Protein AF-A6MN96-F1 (afdb_monomer)

Radius of gyration: 24.05 Å; Cα contacts (8 Å, |Δi|>4): 56; chains: 1; bounding box: 51×21×74 Å

Mean predicted aligned error: 4.53 Å

Sequence (110 aa):
MDEVLEALRDRARALIAAIAAHAEARLALEAAQDDLEDARARIIREGLEGRNEAQRQAELLEKTREQEEAYRSARSLYRMAEAGLEMARVAWALEKEALRALAALLSREA

Solvent-accessible surface area (backbone atoms only — not comparable to full-atom values): 5709 Å² total; per-residue (Å²): 111,68,69,59,55,49,53,50,50,52,51,52,49,49,35,52,50,26,51,50,47,30,54,52,26,46,54,49,27,53,50,28,45,52,54,33,52,50,48,49,52,49,48,60,72,74,52,70,85,41,93,46,71,71,46,32,52,50,50,50,51,62,78,36,41,67,38,53,50,48,28,53,49,27,48,51,50,26,53,52,23,49,54,48,29,51,53,36,50,52,54,50,52,53,50,55,50,52,51,51,52,51,52,55,51,57,66,71,78,108

Organism: NCBI:txid446041

Foldseek 3Di:
DVVVVVVVVVLVVQLVVLVVQLVVLVVQLVVLVVVLVVQLVVDVVVPAPDPDDVNSVVRSCVSSVVSVVSNVVSVVSNVVSVVSNVVSVVVNVVVVVVVVVVVVVVVVVD

Secondary structure (DSSP, 8-state):
-HHHHHHHHHHHHHHHHHHHHHHHHHHHHHHHHHHHHHHHHHHHHH----SSHHHHHHHHHHHTHHHHHHHHHHHHHHHHHHHHHHHHHHHHHHHHHHHHHHHHHHHHH-

Nearest PDB structures (foldseek):
  7n6g-assembly1_3I  TM=7.013E-01  e=1.511E+00  Chlamydomonas reinhardtii
  3lll-assembly1_B  TM=5.757E-01  e=2.614E+00  Mus musculus
  4bne-assembly1_B  TM=3.436E-01  e=1.259E+00  Gallus gallus
  3zx6-assembly1_A  TM=4.296E-01  e=4.255E+00  Archaeoglobus fulgidus DSM 4304

pLDDT: mean 94.26, std 6.64, range [54.22, 98.75]

Structure (mmCIF, N/CA/C/O backbone):
data_AF-A6MN96-F1
#
_entry.id   AF-A6MN96-F1
#
loop_
_atom_site.group_PDB
_atom_site.id
_atom_site.type_symbol
_atom_site.label_atom_id
_atom_site.label_alt_id
_atom_site.label_comp_id
_atom_site.label_asym_id
_atom_site.label_entity_id
_atom_site.label_seq_id
_atom_site.pdbx_PDB_ins_code
_atom_site.Cartn_x
_atom_site.Cartn_y
_atom_site.Cartn_z
_atom_site.occupancy
_atom_site.B_iso_or_equiv
_atom_site.auth_seq_id
_atom_site.auth_comp_id
_atom_site.auth_asym_id
_atom_site.auth_atom_id
_atom_site.pdbx_PDB_model_num
ATOM 1 N N . MET A 1 1 ? 22.760 -6.365 -30.349 1.00 75.75 1 MET A N 1
ATOM 2 C CA . MET A 1 1 ? 21.583 -5.485 -30.536 1.00 75.75 1 MET A CA 1
ATOM 3 C C . MET A 1 1 ? 20.377 -6.067 -29.809 1.00 75.75 1 MET A C 1
ATOM 5 O O . MET A 1 1 ? 19.820 -5.380 -28.966 1.00 75.75 1 MET A O 1
ATOM 9 N N . ASP A 1 2 ? 20.036 -7.335 -30.053 1.00 86.56 2 ASP A N 1
ATOM 10 C CA . ASP A 1 2 ? 18.873 -7.991 -29.430 1.00 86.56 2 ASP A CA 1
ATOM 11 C C . ASP A 1 2 ? 18.939 -8.063 -27.898 1.00 86.56 2 ASP A C 1
ATOM 13 O O . ASP A 1 2 ? 17.953 -7.756 -27.239 1.00 86.56 2 ASP A O 1
ATOM 17 N N . GLU A 1 3 ? 20.108 -8.351 -27.318 1.00 86.12 3 GLU A N 1
ATOM 18 C CA . GLU A 1 3 ? 20.303 -8.352 -25.856 1.00 86.12 3 GLU A CA 1
ATOM 19 C C . GLU A 1 3 ? 20.022 -6.983 -25.214 1.00 86.12 3 GLU A C 1
ATOM 21 O O . GLU A 1 3 ? 19.432 -6.898 -24.140 1.00 86.12 3 GLU A O 1
ATOM 26 N N . VAL A 1 4 ? 20.397 -5.894 -25.894 1.00 84.25 4 VAL A N 1
ATOM 27 C CA . VAL A 1 4 ? 20.160 -4.520 -25.422 1.00 84.25 4 VAL A CA 1
ATOM 28 C C . VAL A 1 4 ? 18.674 -4.173 -25.513 1.00 84.25 4 VAL A C 1
ATOM 30 O O . VAL A 1 4 ? 18.121 -3.565 -24.600 1.00 84.25 4 VAL A O 1
ATOM 33 N N . LEU A 1 5 ? 18.009 -4.579 -26.598 1.00 85.75 5 LEU A N 1
ATOM 34 C CA . LEU A 1 5 ? 16.568 -4.391 -26.757 1.00 85.75 5 LEU A CA 1
ATOM 35 C C . LEU A 1 5 ? 15.770 -5.190 -25.722 1.00 85.75 5 LEU A C 1
ATOM 37 O O . LEU A 1 5 ? 14.764 -4.687 -25.223 1.00 85.75 5 LEU A O 1
ATOM 41 N N . GLU A 1 6 ? 16.210 -6.400 -25.376 1.00 91.31 6 GLU A N 1
ATOM 42 C CA . GLU A 1 6 ? 15.550 -7.197 -24.342 1.00 91.31 6 GLU A CA 1
ATOM 43 C C . GLU A 1 6 ? 15.759 -6.594 -22.949 1.00 91.31 6 GLU A C 1
ATOM 45 O O . GLU A 1 6 ? 14.786 -6.417 -22.219 1.00 91.31 6 GLU A O 1
ATOM 50 N N . ALA A 1 7 ? 16.972 -6.133 -22.624 1.00 88.12 7 ALA A N 1
ATOM 51 C CA . ALA A 1 7 ? 17.230 -5.418 -21.373 1.00 88.12 7 ALA A CA 1
ATOM 52 C C . ALA A 1 7 ? 16.342 -4.164 -21.217 1.00 88.12 7 ALA A C 1
ATOM 54 O O . ALA A 1 7 ? 15.796 -3.916 -20.139 1.00 88.12 7 ALA A O 1
ATOM 55 N N . LEU A 1 8 ? 16.131 -3.410 -22.304 1.00 87.19 8 LEU A N 1
ATOM 56 C CA . LEU A 1 8 ? 15.229 -2.252 -22.321 1.00 87.19 8 LEU A CA 1
ATOM 57 C C . LEU A 1 8 ? 13.767 -2.642 -22.087 1.00 87.19 8 LEU A C 1
ATOM 59 O O . LEU A 1 8 ? 13.042 -1.947 -21.370 1.00 87.19 8 LEU A O 1
ATOM 63 N N . ARG A 1 9 ? 13.315 -3.754 -22.678 1.00 91.44 9 ARG A N 1
ATOM 64 C CA . ARG A 1 9 ? 11.961 -4.277 -22.444 1.00 91.44 9 ARG A CA 1
ATOM 65 C C . ARG A 1 9 ? 11.781 -4.708 -21.000 1.00 91.44 9 ARG A C 1
ATOM 67 O O . ARG A 1 9 ? 10.762 -4.369 -20.403 1.00 91.44 9 ARG A O 1
ATOM 74 N N . AS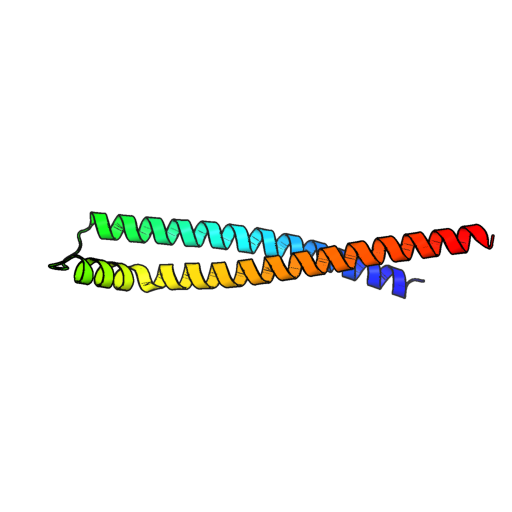P A 1 10 ? 12.754 -5.404 -20.430 1.00 92.31 10 ASP A N 1
ATOM 75 C CA . ASP A 1 10 ? 12.701 -5.846 -19.038 1.00 92.31 10 ASP A CA 1
ATOM 76 C C . ASP A 1 10 ? 12.689 -4.667 -18.071 1.00 92.31 10 ASP A C 1
ATOM 78 O O . ASP A 1 10 ? 11.919 -4.657 -17.109 1.00 92.31 10 ASP A O 1
ATOM 82 N N . ARG A 1 11 ? 13.451 -3.612 -18.363 1.00 89.81 11 ARG A N 1
ATOM 83 C CA . ARG A 1 11 ? 13.435 -2.391 -17.556 1.00 89.81 11 ARG A CA 1
ATOM 84 C C . ARG A 1 11 ? 12.122 -1.616 -17.688 1.00 89.81 11 ARG A C 1
ATOM 86 O O . ARG A 1 11 ? 11.598 -1.143 -16.680 1.00 89.81 11 ARG A O 1
ATOM 93 N N . ALA A 1 12 ? 11.527 -1.562 -18.881 1.00 91.94 12 ALA A N 1
ATOM 94 C CA . ALA A 1 12 ? 10.186 -1.008 -19.070 1.00 91.94 12 ALA A CA 1
ATOM 95 C C . ALA A 1 12 ? 9.117 -1.815 -18.308 1.00 91.94 12 ALA A C 1
ATOM 97 O O . ALA A 1 12 ? 8.267 -1.232 -17.633 1.00 91.94 12 ALA A O 1
ATOM 98 N N . ARG A 1 13 ? 9.187 -3.154 -18.349 1.00 95.06 13 ARG A N 1
ATOM 99 C CA . ARG A 1 13 ? 8.323 -4.047 -17.556 1.00 95.06 13 ARG A CA 1
ATOM 100 C C . ARG A 1 13 ? 8.498 -3.801 -16.057 1.00 95.06 13 ARG A C 1
ATOM 102 O O . ARG A 1 13 ? 7.500 -3.710 -15.348 1.00 95.06 13 ARG A O 1
ATOM 109 N N . ALA A 1 14 ? 9.733 -3.631 -15.586 1.00 94.00 14 ALA A N 1
ATOM 110 C CA . ALA A 1 14 ? 10.023 -3.329 -14.186 1.00 94.00 14 ALA A CA 1
ATOM 111 C C . ALA A 1 14 ? 9.428 -1.981 -13.746 1.00 94.00 14 ALA A C 1
ATOM 113 O O . ALA A 1 14 ? 8.852 -1.896 -12.663 1.00 94.00 14 ALA A O 1
ATOM 114 N N . LEU A 1 15 ? 9.497 -0.945 -14.590 1.00 96.50 15 LEU A N 1
ATOM 115 C CA . LEU A 1 15 ? 8.855 0.342 -14.307 1.00 96.50 15 LEU A CA 1
ATOM 116 C C . LEU A 1 15 ? 7.328 0.212 -14.228 1.00 96.50 15 LEU A C 1
ATOM 118 O O . LEU A 1 15 ? 6.720 0.747 -13.304 1.00 96.50 15 LEU A O 1
ATOM 122 N N . ILE A 1 16 ? 6.707 -0.516 -15.161 1.00 97.62 16 ILE A N 1
ATOM 123 C CA . ILE A 1 16 ? 5.258 -0.772 -15.140 1.00 97.62 16 ILE A CA 1
ATOM 124 C C . ILE A 1 16 ? 4.865 -1.521 -13.862 1.00 97.62 16 ILE A C 1
ATOM 126 O O . ILE A 1 16 ? 3.912 -1.126 -13.192 1.00 97.62 16 ILE A O 1
ATOM 130 N N . ALA A 1 17 ? 5.623 -2.554 -13.490 1.00 97.81 17 ALA A N 1
ATOM 131 C CA . ALA A 1 17 ? 5.394 -3.308 -12.263 1.00 97.81 17 ALA A CA 1
ATOM 132 C C . ALA A 1 17 ? 5.529 -2.425 -11.012 1.00 97.81 17 ALA A C 1
ATOM 134 O O . ALA A 1 17 ? 4.702 -2.518 -10.111 1.00 97.81 17 ALA A O 1
ATOM 135 N N . ALA A 1 18 ? 6.513 -1.522 -10.968 1.00 98.25 18 ALA A N 1
ATOM 136 C CA . ALA A 1 18 ? 6.682 -0.591 -9.855 1.00 98.25 18 ALA A CA 1
ATOM 137 C C . ALA A 1 18 ? 5.525 0.422 -9.753 1.00 98.25 18 ALA A C 1
ATOM 139 O O . ALA A 1 18 ? 5.076 0.738 -8.652 1.00 98.25 18 ALA A O 1
ATOM 140 N N . ILE A 1 19 ? 5.004 0.901 -10.890 1.00 98.44 19 ILE A N 1
ATOM 141 C CA . ILE A 1 19 ? 3.814 1.766 -10.929 1.00 98.44 19 ILE A CA 1
ATOM 142 C C . ILE A 1 19 ? 2.593 1.018 -10.386 1.00 98.44 19 ILE A C 1
ATOM 144 O O . ILE A 1 19 ? 1.866 1.568 -9.557 1.00 98.44 19 ILE A O 1
ATOM 148 N N . ALA A 1 20 ? 2.382 -0.223 -10.831 1.00 98.50 20 ALA A N 1
ATOM 149 C CA . ALA A 1 20 ? 1.276 -1.057 -10.372 1.00 98.50 20 ALA A CA 1
ATOM 150 C C . ALA A 1 20 ? 1.373 -1.334 -8.864 1.00 98.50 20 ALA A C 1
ATOM 152 O O . ALA A 1 20 ? 0.436 -1.029 -8.133 1.00 98.50 20 ALA A O 1
ATOM 153 N N . ALA A 1 21 ? 2.535 -1.784 -8.383 1.00 98.38 21 ALA A N 1
ATOM 154 C CA . ALA A 1 21 ? 2.770 -2.061 -6.967 1.00 98.38 21 ALA A CA 1
ATOM 155 C C . ALA A 1 21 ? 2.540 -0.826 -6.082 1.00 98.38 21 ALA A C 1
ATOM 157 O O . ALA A 1 21 ? 1.961 -0.930 -5.004 1.00 98.38 21 ALA A O 1
ATOM 158 N N . HIS A 1 22 ? 2.952 0.360 -6.539 1.00 98.69 22 HIS A N 1
ATOM 159 C CA . HIS A 1 22 ? 2.677 1.609 -5.832 1.00 98.69 22 HIS A CA 1
ATOM 160 C C . HIS A 1 22 ? 1.178 1.929 -5.775 1.00 98.69 22 HIS A C 1
ATOM 162 O O . HIS A 1 22 ? 0.673 2.313 -4.721 1.00 98.69 22 HIS A O 1
ATOM 168 N N . ALA A 1 23 ? 0.457 1.783 -6.890 1.00 98.62 23 ALA A N 1
ATOM 169 C CA . ALA A 1 23 ? -0.984 2.025 -6.927 1.00 98.62 23 ALA A CA 1
ATOM 170 C C . ALA A 1 23 ? -1.751 1.048 -6.020 1.00 98.62 23 ALA A C 1
ATOM 172 O O . ALA A 1 23 ? -2.600 1.472 -5.241 1.00 98.62 23 ALA A O 1
ATOM 173 N N . GLU A 1 24 ? -1.407 -0.238 -6.068 1.00 98.56 24 GLU A N 1
ATOM 174 C CA . GLU A 1 24 ? -2.001 -1.276 -5.222 1.00 98.56 24 GLU A CA 1
ATOM 175 C C . GLU A 1 24 ? -1.716 -1.033 -3.738 1.00 98.56 24 GLU A C 1
ATOM 177 O O . GLU A 1 24 ? -2.636 -1.045 -2.922 1.00 98.56 24 GLU A O 1
ATOM 182 N N . ALA A 1 25 ? -0.462 -0.741 -3.379 1.00 98.56 25 ALA A N 1
ATOM 183 C CA . ALA A 1 25 ? -0.093 -0.470 -1.993 1.00 98.56 25 ALA A CA 1
ATOM 184 C C . ALA A 1 25 ? -0.769 0.797 -1.449 1.00 98.56 25 ALA A C 1
ATOM 186 O O . ALA A 1 25 ? -1.099 0.858 -0.266 1.00 98.56 25 ALA A O 1
ATOM 187 N N . ARG A 1 26 ? -1.007 1.799 -2.307 1.00 98.69 26 ARG A N 1
ATOM 188 C CA . ARG A 1 26 ? -1.758 3.001 -1.938 1.00 98.69 26 ARG A CA 1
ATOM 189 C C . ARG A 1 26 ? -3.214 2.675 -1.620 1.00 98.69 26 ARG A C 1
ATOM 191 O O . ARG A 1 26 ? -3.691 3.077 -0.566 1.00 98.69 26 ARG A O 1
ATOM 198 N N . LEU A 1 27 ? -3.891 1.928 -2.492 1.00 98.62 27 LEU A N 1
ATOM 199 C CA . LEU A 1 27 ? -5.279 1.511 -2.264 1.00 98.62 27 LEU A CA 1
ATOM 200 C C . LEU A 1 27 ? -5.407 0.647 -1.004 1.00 98.62 27 LEU A C 1
ATOM 202 O O . LEU A 1 27 ? -6.335 0.828 -0.225 1.00 98.62 27 LEU A O 1
ATOM 206 N N . ALA A 1 28 ? -4.453 -0.257 -0.772 1.00 98.50 28 ALA A N 1
ATOM 207 C CA . ALA A 1 28 ? -4.424 -1.077 0.435 1.00 98.50 28 ALA A CA 1
ATOM 208 C C . ALA A 1 28 ? -4.219 -0.241 1.710 1.00 98.50 28 ALA A C 1
ATOM 210 O O . ALA A 1 28 ? -4.804 -0.548 2.746 1.00 98.50 28 ALA A O 1
ATOM 211 N N . LEU A 1 29 ? -3.399 0.814 1.647 1.00 98.75 29 LEU A N 1
ATOM 212 C CA . LEU A 1 29 ? -3.213 1.743 2.760 1.00 98.75 29 LEU A CA 1
ATOM 213 C C . LEU A 1 29 ? -4.479 2.557 3.043 1.00 98.75 29 LEU A C 1
ATOM 215 O O . LEU A 1 29 ? -4.850 2.680 4.207 1.00 98.75 29 LEU A O 1
ATOM 219 N N . GLU A 1 30 ? -5.124 3.085 2.000 1.00 98.69 30 GLU A N 1
ATOM 220 C CA . GLU A 1 30 ? -6.392 3.818 2.111 1.00 98.69 30 GLU A CA 1
ATOM 221 C C . GLU A 1 30 ? -7.469 2.917 2.747 1.00 98.69 30 GLU A C 1
ATOM 223 O O . GLU A 1 30 ? -8.037 3.278 3.773 1.00 98.69 30 GLU A O 1
ATOM 228 N N . ALA A 1 31 ? -7.636 1.685 2.254 1.00 98.62 31 ALA A N 1
ATOM 229 C CA . ALA A 1 31 ? -8.582 0.724 2.826 1.00 98.62 31 ALA A CA 1
ATOM 230 C C . ALA A 1 31 ? -8.273 0.366 4.293 1.00 98.62 31 ALA A C 1
ATOM 232 O O . ALA A 1 31 ? -9.168 0.360 5.133 1.00 98.62 31 ALA A O 1
ATOM 233 N N . ALA A 1 32 ? -7.004 0.110 4.634 1.00 98.56 32 ALA A N 1
ATOM 234 C CA . ALA A 1 32 ? -6.621 -0.211 6.011 1.00 98.56 32 ALA A CA 1
ATOM 235 C C . ALA A 1 32 ? -6.807 0.975 6.974 1.00 98.56 32 ALA A C 1
ATOM 237 O O . ALA A 1 32 ? -7.002 0.774 8.174 1.00 98.56 32 ALA A O 1
ATOM 238 N N . GLN A 1 33 ? -6.711 2.208 6.469 1.00 98.62 33 GLN A N 1
ATOM 239 C CA . GLN A 1 33 ? -7.012 3.405 7.244 1.00 98.62 33 GLN A CA 1
ATOM 240 C C . GLN A 1 33 ? -8.517 3.514 7.511 1.00 98.62 33 GLN A C 1
ATOM 242 O O . GLN A 1 33 ? -8.896 3.692 8.669 1.00 98.62 33 GLN A O 1
ATOM 247 N N . ASP A 1 34 ? -9.345 3.354 6.478 1.00 98.62 34 ASP A N 1
ATOM 248 C CA . ASP A 1 34 ? -10.805 3.390 6.603 1.00 98.62 3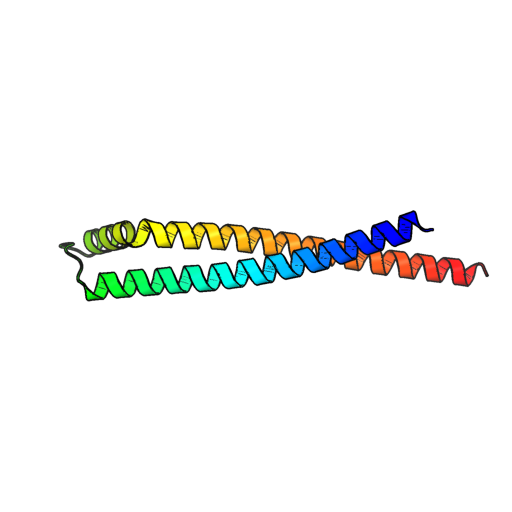4 ASP A CA 1
ATOM 249 C C . ASP A 1 34 ? -11.296 2.319 7.592 1.00 98.62 34 ASP A C 1
ATOM 251 O O . ASP A 1 34 ? -12.035 2.625 8.527 1.00 98.62 34 ASP A O 1
ATOM 255 N N . ASP A 1 35 ? -10.785 1.086 7.484 1.00 98.56 35 ASP A N 1
ATOM 256 C CA . ASP A 1 35 ? -11.109 -0.013 8.403 1.00 98.56 35 ASP A CA 1
ATOM 257 C C . ASP A 1 35 ? -10.749 0.311 9.865 1.00 98.56 35 ASP A C 1
ATOM 259 O O . ASP A 1 35 ? -11.484 -0.036 10.798 1.00 98.56 35 ASP A O 1
ATOM 263 N N . LEU A 1 36 ? -9.608 0.973 10.093 1.00 98.50 36 LEU A N 1
ATOM 264 C CA . LEU A 1 36 ? -9.183 1.396 11.428 1.00 98.50 36 LEU A CA 1
ATOM 265 C C . LEU A 1 36 ? -10.084 2.507 11.978 1.00 98.50 36 LEU A C 1
ATOM 267 O O . LEU A 1 36 ? -10.444 2.478 13.160 1.00 98.50 36 LEU A O 1
ATOM 271 N N . GLU A 1 37 ? -10.445 3.485 11.152 1.00 98.31 37 GLU A N 1
ATOM 272 C CA . GLU A 1 37 ? -11.351 4.571 11.529 1.00 98.31 37 GLU A CA 1
ATOM 273 C C . GLU A 1 37 ? -12.750 4.034 11.865 1.00 98.31 37 GLU A C 1
ATOM 275 O O . GLU A 1 37 ? -13.296 4.360 12.927 1.00 98.31 37 GLU A O 1
ATOM 280 N N . ASP A 1 38 ? -13.278 3.123 11.048 1.00 98.44 38 ASP A N 1
ATOM 281 C CA . ASP A 1 38 ? -14.566 2.467 11.269 1.00 98.44 38 ASP A CA 1
ATOM 282 C C . ASP A 1 38 ? -14.568 1.593 12.526 1.00 98.44 38 ASP A C 1
ATOM 284 O O . ASP A 1 38 ? -15.518 1.640 13.320 1.00 98.44 38 ASP A O 1
ATOM 288 N N . ALA A 1 39 ? -13.500 0.823 12.760 1.00 9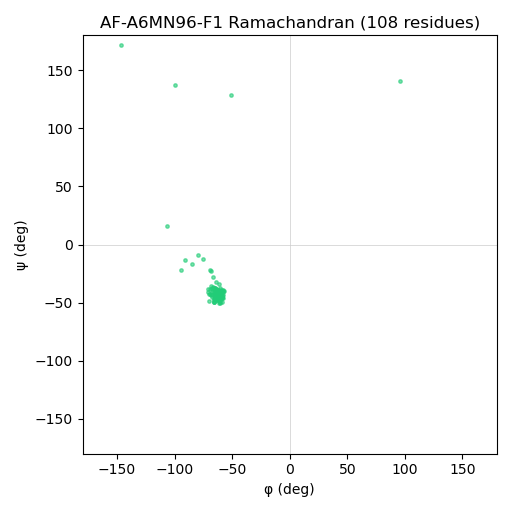8.06 39 ALA A N 1
ATOM 289 C CA . ALA A 1 39 ? -13.360 0.018 13.968 1.00 98.06 39 ALA A CA 1
ATOM 290 C C . ALA A 1 39 ? -13.358 0.898 15.224 1.00 98.06 39 ALA A C 1
ATOM 292 O O . ALA A 1 39 ? -14.108 0.627 16.169 1.00 98.06 39 ALA A O 1
ATOM 293 N N . ARG A 1 40 ? -12.581 1.990 15.219 1.00 97.50 40 ARG A N 1
ATOM 294 C CA . ARG A 1 40 ? -12.548 2.956 16.326 1.00 97.50 40 ARG A CA 1
ATOM 295 C C . ARG A 1 40 ? -13.914 3.592 16.556 1.00 97.50 40 ARG A C 1
ATOM 297 O O . ARG A 1 40 ? -14.382 3.634 17.692 1.00 97.50 40 ARG A O 1
ATOM 304 N N . ALA A 1 41 ? -14.576 4.050 15.495 1.00 97.44 41 ALA A N 1
ATOM 305 C CA . ALA A 1 41 ? -15.897 4.661 15.587 1.00 97.44 41 ALA A CA 1
ATOM 306 C C . ALA A 1 41 ? -16.940 3.682 16.146 1.00 97.44 41 ALA A C 1
ATOM 308 O O . ALA A 1 41 ? -17.757 4.062 16.987 1.00 97.44 41 ALA A O 1
ATOM 309 N N . ARG A 1 42 ? -16.902 2.413 15.723 1.00 97.69 42 ARG A N 1
ATOM 310 C CA . ARG A 1 42 ? -17.771 1.356 16.255 1.00 97.69 42 ARG A CA 1
ATOM 311 C C . ARG A 1 42 ? -17.553 1.148 17.753 1.00 97.69 42 ARG A C 1
ATOM 313 O O . ARG A 1 42 ? -18.527 1.213 18.493 1.00 97.69 42 ARG A O 1
ATOM 320 N N . ILE A 1 43 ? -16.310 0.991 18.201 1.00 96.69 43 ILE A N 1
ATOM 321 C CA . ILE A 1 43 ? -15.993 0.782 19.624 1.00 96.69 43 ILE A CA 1
ATOM 322 C C . ILE A 1 43 ? -16.418 1.985 20.473 1.00 96.69 43 ILE A C 1
ATOM 324 O O . ILE A 1 43 ? -16.983 1.821 21.550 1.00 96.69 43 ILE A O 1
ATOM 328 N N . ILE A 1 44 ? -16.209 3.206 19.974 1.00 94.69 44 ILE A N 1
ATOM 329 C CA . ILE A 1 44 ? -16.657 4.423 20.663 1.00 94.69 44 ILE A CA 1
ATOM 330 C C . ILE A 1 44 ? -18.189 4.453 20.786 1.00 94.69 44 ILE A C 1
ATOM 332 O O . ILE A 1 44 ? -18.701 4.839 21.836 1.00 94.69 44 ILE A O 1
ATOM 336 N N . ARG A 1 45 ? -18.927 4.029 19.748 1.00 95.81 45 ARG A N 1
ATOM 337 C CA . ARG A 1 45 ? -20.398 3.924 19.788 1.00 95.81 45 ARG A CA 1
ATOM 338 C C . ARG A 1 45 ? -20.894 2.839 20.743 1.00 95.81 45 ARG A C 1
ATOM 340 O O . ARG A 1 45 ? -21.911 3.046 21.395 1.00 95.81 45 ARG A O 1
ATOM 347 N N . GLU A 1 46 ? -20.205 1.704 20.805 1.00 94.31 46 GLU A N 1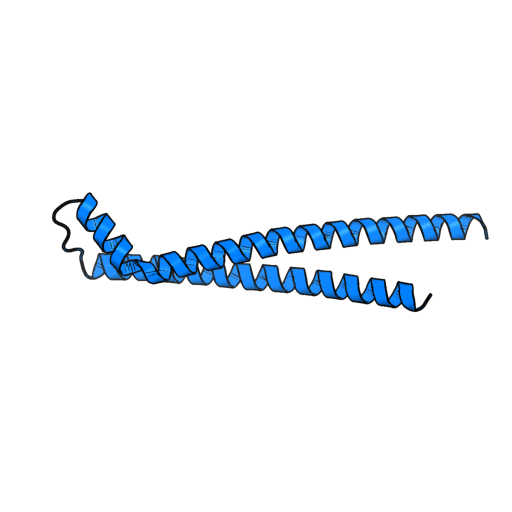
ATOM 348 C CA . GLU A 1 46 ? -20.518 0.597 21.723 1.00 94.31 46 GLU A CA 1
ATOM 349 C C . GLU A 1 46 ? -20.237 0.961 23.187 1.00 94.31 46 GLU A C 1
ATOM 351 O O . GLU A 1 46 ? -20.852 0.405 24.095 1.00 94.31 46 GLU A O 1
ATOM 356 N N . GLY A 1 47 ? -19.376 1.956 23.406 1.00 92.00 47 GLY A N 1
ATOM 357 C CA . GLY A 1 47 ? -19.019 2.464 24.718 1.00 92.00 47 GLY A CA 1
ATOM 358 C C . GLY A 1 47 ? -17.732 1.831 25.239 1.00 92.00 47 GLY A C 1
ATOM 359 O O . GLY A 1 47 ? -17.470 0.642 25.073 1.00 92.00 47 GLY A O 1
ATOM 360 N N . LEU A 1 48 ? -16.921 2.666 25.885 1.00 93.50 48 LEU A N 1
ATOM 361 C CA . LEU A 1 48 ? -15.693 2.256 26.558 1.00 93.50 48 LEU A CA 1
ATOM 362 C C . LEU A 1 48 ? -15.961 2.133 28.060 1.00 93.50 48 LEU A C 1
ATOM 364 O O . LEU A 1 48 ? -16.607 3.001 28.652 1.00 93.50 48 LEU A O 1
ATOM 368 N N . GLU A 1 49 ? -15.441 1.076 28.670 1.00 92.75 49 GLU A N 1
ATOM 369 C CA . GLU A 1 49 ? -15.607 0.767 30.093 1.00 92.75 49 GLU A CA 1
ATOM 370 C C . GLU A 1 49 ? -14.576 1.481 30.981 1.00 92.75 49 GLU A C 1
ATOM 372 O O . GLU A 1 49 ? -14.752 1.583 32.201 1.00 92.75 49 GLU A O 1
ATOM 377 N N . GLY A 1 50 ? -13.492 1.991 30.384 1.00 88.94 50 GLY A N 1
ATOM 378 C CA . GLY A 1 50 ? -12.443 2.722 31.088 1.00 88.94 50 GLY A CA 1
ATOM 379 C C . GLY A 1 50 ? -12.982 3.854 31.975 1.00 88.94 50 GLY A C 1
ATOM 380 O O . GLY A 1 50 ? -13.715 4.740 31.537 1.00 88.94 50 GLY A O 1
ATOM 381 N N . ARG A 1 51 ? -12.564 3.867 33.247 1.00 90.44 51 ARG A N 1
ATOM 382 C CA . ARG A 1 51 ? -13.052 4.817 34.268 1.00 90.44 51 ARG A CA 1
ATOM 383 C C . ARG A 1 51 ? -12.390 6.192 34.182 1.00 90.44 51 ARG A C 1
ATOM 385 O O . ARG A 1 51 ? -12.782 7.117 34.887 1.00 90.44 51 ARG A O 1
ATOM 392 N N . ASN A 1 52 ? -11.353 6.313 33.361 1.00 94.81 52 ASN A N 1
ATOM 393 C CA . ASN A 1 52 ? -10.654 7.553 33.060 1.00 94.81 52 ASN A CA 1
ATOM 394 C C . ASN A 1 52 ? -10.148 7.532 31.612 1.00 94.81 52 ASN A C 1
ATOM 396 O O . ASN A 1 52 ? -10.203 6.506 30.934 1.00 94.81 52 ASN A O 1
ATOM 400 N N . GLU A 1 53 ? -9.633 8.668 31.147 1.00 92.69 53 GLU A N 1
ATOM 401 C CA . GLU A 1 53 ? -9.171 8.821 29.765 1.00 92.69 53 GLU A CA 1
ATOM 402 C C . GLU A 1 53 ? -8.075 7.824 29.377 1.00 92.69 53 GLU A C 1
ATOM 404 O O . GLU A 1 53 ? -8.152 7.206 28.320 1.00 92.69 53 GLU A O 1
ATOM 409 N N . ALA A 1 54 ? -7.093 7.599 30.254 1.00 95.62 54 ALA A N 1
ATOM 410 C CA . ALA A 1 54 ? -5.995 6.678 29.978 1.00 95.62 54 ALA A CA 1
ATOM 411 C C . ALA A 1 54 ? -6.483 5.230 29.802 1.00 95.62 54 ALA A C 1
ATOM 413 O O . ALA A 1 54 ? -6.026 4.531 28.901 1.00 95.62 54 ALA A O 1
ATOM 414 N N . GLN A 1 55 ? -7.435 4.791 30.629 1.00 96.00 55 GLN A N 1
ATOM 415 C CA . GLN A 1 55 ? -8.035 3.459 30.528 1.00 96.00 55 GLN A CA 1
ATOM 416 C C . GLN A 1 55 ? -8.876 3.313 29.260 1.00 96.00 55 GLN A C 1
ATOM 418 O O . GLN A 1 55 ? -8.753 2.303 28.578 1.00 96.00 55 GLN A O 1
ATOM 423 N N . ARG A 1 56 ? -9.672 4.330 28.908 1.00 93.19 56 ARG A N 1
ATOM 424 C CA . ARG A 1 56 ? -10.465 4.331 27.668 1.00 93.19 56 ARG A CA 1
ATOM 425 C C . ARG A 1 56 ? -9.577 4.275 26.428 1.00 93.19 56 ARG A C 1
ATOM 427 O O . ARG A 1 56 ? -9.871 3.530 25.501 1.00 93.19 56 ARG A O 1
ATOM 434 N N . GLN A 1 57 ? -8.462 5.003 26.433 1.00 94.00 57 GLN A N 1
ATOM 435 C CA . GLN A 1 57 ? -7.507 4.976 25.330 1.00 94.00 57 GLN A CA 1
ATOM 436 C C . GLN A 1 57 ? -6.791 3.625 25.215 1.00 94.00 57 GLN A C 1
ATOM 438 O O . GLN A 1 57 ? -6.600 3.130 24.106 1.00 94.00 57 GLN A O 1
ATOM 443 N N . ALA A 1 58 ? -6.405 3.018 26.340 1.00 96.00 58 ALA A N 1
ATOM 444 C CA . ALA A 1 58 ? -5.801 1.687 26.349 1.00 96.00 58 ALA A CA 1
ATOM 445 C C . ALA A 1 58 ? -6.778 0.620 25.834 1.00 96.00 58 ALA A C 1
ATOM 447 O O . ALA A 1 58 ? -6.406 -0.187 24.988 1.00 96.00 58 ALA A O 1
ATOM 448 N N . GLU A 1 59 ? -8.034 0.672 26.282 1.00 95.94 59 GLU A N 1
ATOM 449 C CA . GLU A 1 59 ? -9.101 -0.222 25.830 1.00 95.94 59 GLU A CA 1
ATOM 450 C C . GLU A 1 59 ? -9.383 -0.056 24.331 1.00 95.94 59 GLU A C 1
ATOM 452 O O . GLU A 1 59 ? -9.491 -1.047 23.614 1.00 95.94 59 GLU A O 1
ATOM 457 N N . LEU A 1 60 ? -9.451 1.183 23.831 1.00 96.31 60 LEU A N 1
ATOM 458 C CA . LEU A 1 60 ? -9.629 1.448 22.404 1.00 96.31 60 LEU A CA 1
ATOM 459 C C . LEU A 1 60 ? -8.480 0.851 21.582 1.00 96.31 60 LEU A C 1
ATOM 461 O O . LEU A 1 60 ? -8.733 0.166 20.597 1.00 96.31 60 LEU A O 1
ATOM 465 N N . LEU A 1 61 ? -7.230 1.064 22.008 1.00 95.69 61 LEU A N 1
ATOM 466 C CA . LEU A 1 61 ? -6.046 0.512 21.341 1.00 95.69 61 LEU A CA 1
ATOM 467 C C . LEU A 1 61 ? -6.020 -1.019 21.358 1.00 95.69 61 LEU A C 1
ATOM 469 O O . LEU A 1 61 ? -5.607 -1.630 20.374 1.00 95.69 61 LEU A O 1
ATOM 473 N N . GLU A 1 62 ? -6.439 -1.636 22.461 1.00 97.00 62 GLU A N 1
ATOM 474 C CA . GLU A 1 62 ? -6.544 -3.090 22.575 1.00 97.00 62 GLU A CA 1
ATOM 475 C C . GLU A 1 62 ? -7.623 -3.636 21.634 1.00 97.00 62 GLU A C 1
ATOM 477 O O . GLU A 1 62 ? -7.355 -4.547 20.850 1.00 97.00 62 GLU A O 1
ATOM 482 N N . LYS A 1 63 ? -8.812 -3.024 21.641 1.00 96.94 63 LYS A N 1
ATOM 483 C CA . LYS A 1 63 ? -9.948 -3.428 20.804 1.00 96.94 63 LYS A CA 1
ATOM 484 C C . LYS A 1 63 ? -9.728 -3.170 19.305 1.00 96.94 63 LYS A C 1
ATOM 486 O O . LYS A 1 63 ? -10.362 -3.840 18.497 1.00 96.94 63 LYS A O 1
ATOM 491 N N . THR A 1 64 ? -8.839 -2.249 18.915 1.00 97.75 64 THR A N 1
ATOM 492 C CA . THR A 1 64 ? -8.474 -1.989 17.502 1.00 97.75 64 THR A CA 1
ATOM 493 C C . THR A 1 64 ? -7.093 -2.507 17.116 1.00 97.75 64 THR A C 1
ATOM 495 O O . THR A 1 64 ? -6.526 -2.067 16.114 1.00 97.75 64 THR A O 1
ATOM 498 N N . ARG A 1 65 ? -6.498 -3.399 17.915 1.00 98.00 65 ARG A N 1
ATOM 499 C CA . ARG A 1 65 ? -5.106 -3.826 17.727 1.00 98.00 65 ARG A CA 1
ATOM 500 C C . ARG A 1 65 ? -4.843 -4.439 16.350 1.00 9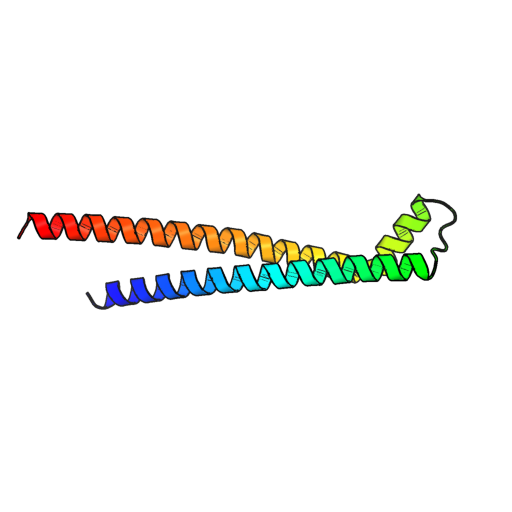8.00 65 ARG A C 1
ATOM 502 O O . ARG A 1 65 ? -3.803 -4.170 15.757 1.00 98.00 65 ARG A O 1
ATOM 509 N N . GLU A 1 66 ? -5.771 -5.242 15.845 1.00 97.88 66 GLU A N 1
ATOM 510 C CA . GLU A 1 66 ? -5.627 -5.896 14.541 1.00 97.88 66 GLU A CA 1
ATOM 511 C C . GLU A 1 66 ? -5.628 -4.873 13.399 1.00 97.88 66 GLU A C 1
ATOM 513 O O . GLU A 1 66 ? -4.757 -4.912 12.532 1.00 97.88 66 GLU A O 1
ATOM 518 N N . GLN A 1 67 ? -6.548 -3.904 13.430 1.00 98.50 67 GLN A N 1
ATOM 519 C CA . GLN A 1 67 ? -6.628 -2.847 12.418 1.00 98.50 67 GLN A CA 1
ATOM 520 C C . GLN A 1 67 ? -5.423 -1.900 12.499 1.00 98.50 67 GLN A C 1
ATOM 522 O O . GLN A 1 67 ? -4.900 -1.465 11.476 1.00 98.50 67 GLN A O 1
ATOM 527 N N . GLU A 1 68 ? -4.918 -1.626 13.704 1.00 98.19 68 GLU A N 1
ATOM 528 C CA . GLU A 1 68 ? -3.666 -0.890 13.912 1.00 98.19 68 GLU A CA 1
ATOM 529 C C . GLU A 1 68 ? -2.474 -1.585 13.248 1.00 98.19 68 GLU A C 1
ATOM 531 O O . GLU A 1 68 ? -1.636 -0.942 12.610 1.00 98.19 68 GLU A O 1
ATOM 536 N N . GLU A 1 69 ? -2.376 -2.902 13.409 1.00 98.31 69 GLU A N 1
ATOM 537 C CA . GLU A 1 69 ? -1.298 -3.702 12.839 1.00 98.31 69 GLU A CA 1
ATOM 538 C C . GLU A 1 69 ? -1.428 -3.822 11.315 1.00 98.31 69 GLU A C 1
ATOM 540 O O . GLU A 1 69 ? -0.428 -3.681 10.601 1.00 98.31 69 GLU A O 1
ATOM 545 N N . ALA A 1 70 ? -2.654 -3.963 10.805 1.00 98.38 70 ALA A N 1
ATOM 546 C CA . ALA A 1 70 ? -2.955 -3.927 9.377 1.00 98.38 70 ALA A CA 1
ATOM 547 C C . ALA A 1 70 ? -2.564 -2.579 8.752 1.00 98.38 70 ALA A C 1
ATOM 549 O O . ALA A 1 70 ? -1.809 -2.554 7.778 1.00 98.38 70 ALA A O 1
ATOM 550 N N . TYR A 1 71 ? -2.970 -1.457 9.357 1.00 98.56 71 TYR A N 1
ATOM 551 C CA . TYR A 1 71 ? -2.601 -0.116 8.90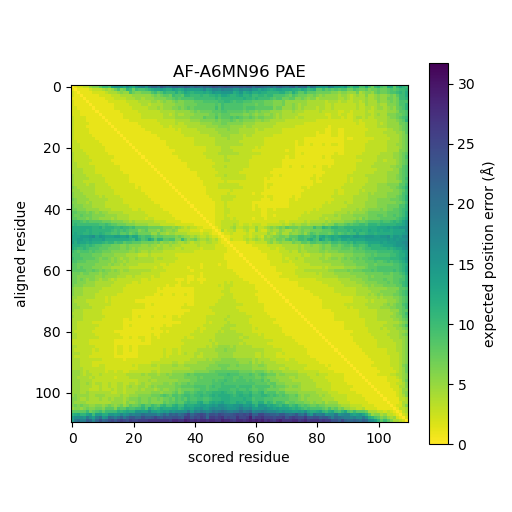1 1.00 98.56 71 TYR A CA 1
ATOM 552 C C . TYR A 1 71 ? -1.082 0.098 8.911 1.00 98.56 71 TYR A C 1
ATOM 554 O O . TYR A 1 71 ? -0.507 0.591 7.939 1.00 98.56 71 TYR A O 1
ATOM 562 N N . ARG A 1 72 ? -0.385 -0.313 9.980 1.00 98.44 72 ARG A N 1
ATOM 563 C CA . ARG A 1 72 ? 1.086 -0.216 10.048 1.00 98.44 72 ARG A CA 1
ATOM 564 C C . ARG A 1 72 ? 1.764 -1.038 8.959 1.00 98.44 72 ARG A C 1
ATOM 566 O O . ARG A 1 72 ? 2.724 -0.558 8.351 1.00 98.44 72 ARG A O 1
ATOM 573 N N . S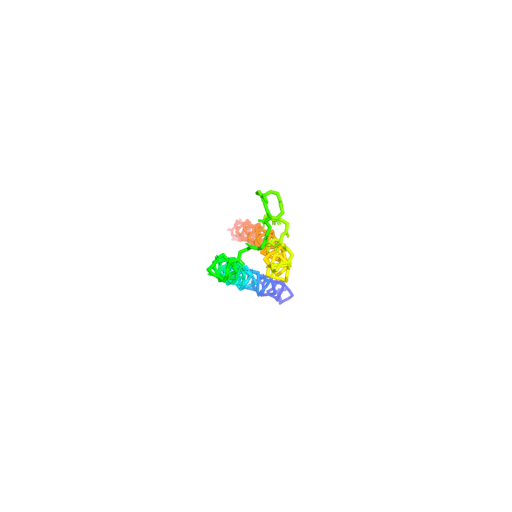ER A 1 73 ? 1.266 -2.243 8.706 1.00 98.38 73 SER A N 1
ATOM 574 C CA . SER A 1 73 ? 1.792 -3.133 7.672 1.00 98.38 73 SER A CA 1
ATOM 575 C C . SER A 1 73 ? 1.575 -2.545 6.279 1.00 98.38 73 SER A C 1
ATOM 577 O O . SER A 1 73 ? 2.540 -2.392 5.529 1.00 98.38 73 SER A O 1
ATOM 579 N N . ALA A 1 74 ? 0.352 -2.106 5.971 1.00 98.56 74 ALA A N 1
ATOM 580 C CA . ALA A 1 74 ? 0.015 -1.442 4.714 1.00 98.56 74 ALA A CA 1
ATOM 581 C C . ALA A 1 74 ? 0.860 -0.177 4.496 1.00 98.56 74 ALA A C 1
ATOM 583 O O . ALA A 1 74 ? 1.402 0.041 3.414 1.00 98.56 74 ALA A O 1
ATOM 584 N N . ARG A 1 75 ? 1.083 0.616 5.551 1.00 98.69 75 ARG A N 1
ATOM 585 C CA . ARG A 1 75 ? 1.932 1.813 5.496 1.00 98.69 75 ARG A CA 1
ATOM 586 C C . ARG A 1 75 ? 3.389 1.479 5.186 1.00 98.69 75 ARG A C 1
ATOM 588 O O . ARG A 1 75 ? 4.047 2.228 4.465 1.00 98.69 75 ARG A O 1
ATOM 595 N N . SER A 1 76 ? 3.906 0.389 5.746 1.00 98.50 76 SER A N 1
ATOM 596 C CA . SER A 1 76 ? 5.267 -0.072 5.467 1.00 98.50 76 SER A CA 1
ATOM 597 C C . SER A 1 76 ? 5.408 -0.508 4.006 1.00 98.50 76 SER A C 1
ATOM 599 O O . SER A 1 76 ? 6.313 -0.044 3.311 1.00 98.50 76 SER A O 1
ATOM 601 N N . LEU A 1 77 ? 4.453 -1.302 3.509 1.00 98.38 77 LEU A N 1
ATOM 602 C CA . LEU A 1 77 ? 4.397 -1.729 2.108 1.00 98.38 77 LEU A CA 1
ATOM 603 C C . LEU A 1 77 ? 4.298 -0.541 1.147 1.00 98.38 77 LEU A C 1
ATOM 605 O O . LEU A 1 77 ? 5.047 -0.484 0.174 1.00 98.38 77 LEU A O 1
ATOM 609 N N . TYR A 1 78 ? 3.445 0.440 1.449 1.00 98.69 78 TYR A N 1
ATOM 610 C CA . TYR A 1 78 ? 3.320 1.657 0.649 1.00 98.69 78 TYR A CA 1
ATOM 611 C C . TYR A 1 78 ? 4.645 2.422 0.550 1.00 98.69 78 TYR A C 1
ATOM 613 O O . TYR A 1 78 ? 5.072 2.768 -0.548 1.00 98.69 78 TYR A O 1
ATOM 621 N N . ARG A 1 79 ? 5.359 2.613 1.668 1.00 98.62 79 ARG A N 1
ATOM 622 C CA . ARG A 1 79 ? 6.677 3.278 1.661 1.00 98.62 79 ARG A CA 1
ATOM 623 C C . ARG A 1 79 ? 7.716 2.523 0.838 1.00 98.62 79 ARG A C 1
ATOM 625 O O . ARG A 1 79 ? 8.522 3.140 0.147 1.00 98.62 79 ARG A O 1
ATOM 632 N N . MET A 1 80 ? 7.710 1.194 0.913 1.00 98.44 80 MET A N 1
ATOM 633 C CA . MET A 1 80 ? 8.599 0.370 0.094 1.00 98.44 80 MET A CA 1
ATOM 634 C C . MET A 1 80 ? 8.267 0.507 -1.394 1.00 98.44 80 MET A C 1
ATOM 636 O O . MET A 1 80 ? 9.177 0.651 -2.210 1.00 98.44 80 MET A O 1
ATOM 640 N N . ALA A 1 81 ? 6.981 0.507 -1.747 1.00 98.44 81 ALA A N 1
ATOM 641 C CA . ALA A 1 81 ? 6.534 0.681 -3.123 1.00 98.44 81 ALA A CA 1
ATOM 642 C C . ALA A 1 81 ? 6.847 2.089 -3.663 1.00 98.44 81 ALA A C 1
ATOM 644 O O . ALA A 1 81 ? 7.250 2.223 -4.815 1.00 98.44 81 ALA A O 1
ATOM 645 N N . GLU A 1 82 ? 6.740 3.126 -2.829 1.00 98.56 82 GLU A N 1
ATOM 646 C CA . GLU A 1 82 ? 7.135 4.503 -3.154 1.00 98.56 82 GLU A CA 1
ATOM 647 C C . GLU A 1 82 ? 8.633 4.601 -3.466 1.00 98.56 82 GLU A C 1
ATOM 649 O O . GLU A 1 82 ? 9.013 5.105 -4.526 1.00 98.56 82 GLU A O 1
ATOM 654 N N . ALA A 1 83 ? 9.485 4.027 -2.612 1.00 98.31 83 ALA A N 1
ATOM 655 C CA . ALA A 1 83 ? 10.923 3.962 -2.864 1.00 98.31 83 ALA A CA 1
ATOM 656 C C . ALA A 1 83 ? 11.252 3.159 -4.137 1.00 98.31 83 ALA A C 1
ATOM 658 O O . ALA A 1 83 ? 12.073 3.586 -4.951 1.00 98.31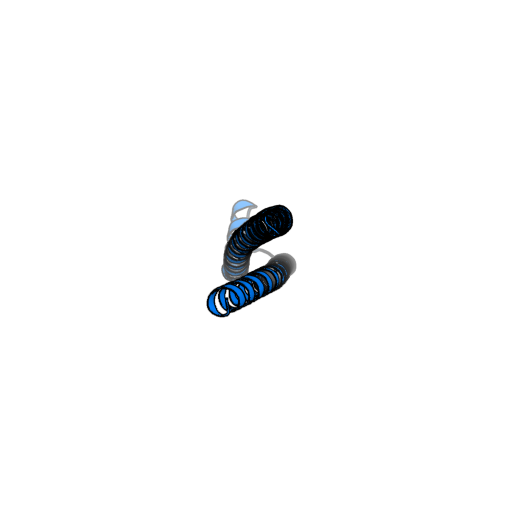 83 ALA A O 1
ATOM 659 N N . GLY A 1 84 ? 10.587 2.016 -4.339 1.00 97.94 84 GLY A N 1
ATOM 660 C CA . GLY A 1 84 ? 10.772 1.174 -5.522 1.00 97.94 84 GLY A CA 1
ATOM 661 C C . GLY A 1 84 ? 10.379 1.878 -6.823 1.00 97.94 84 GLY A C 1
ATOM 662 O O . GLY A 1 84 ? 11.108 1.799 -7.815 1.00 97.94 84 GLY A O 1
ATOM 663 N N . LEU A 1 85 ? 9.268 2.616 -6.816 1.00 98.38 85 LEU A N 1
ATOM 664 C CA . LEU A 1 85 ? 8.827 3.414 -7.956 1.00 98.38 85 LEU A CA 1
ATOM 665 C C . LEU A 1 85 ? 9.812 4.539 -8.277 1.00 98.38 85 LEU A C 1
ATOM 667 O O . LEU A 1 85 ? 10.136 4.743 -9.449 1.00 98.38 85 LEU A O 1
ATOM 671 N N . GLU A 1 86 ? 10.314 5.245 -7.266 1.00 98.19 86 GLU A N 1
ATOM 672 C CA . GLU A 1 86 ? 11.285 6.317 -7.486 1.00 98.19 86 GLU A CA 1
ATOM 673 C C . GLU A 1 86 ? 12.586 5.780 -8.094 1.00 98.19 86 GLU A C 1
ATOM 675 O O . GLU A 1 86 ? 13.069 6.300 -9.101 1.00 98.19 86 GLU A O 1
ATOM 680 N N . MET A 1 87 ? 13.100 4.661 -7.578 1.00 96.94 87 MET A N 1
ATOM 681 C CA . MET A 1 87 ? 14.266 3.996 -8.164 1.00 96.94 87 MET A CA 1
ATOM 682 C C . MET A 1 87 ? 14.033 3.586 -9.624 1.00 96.94 87 MET A C 1
ATOM 684 O O . MET A 1 87 ? 14.901 3.803 -10.473 1.00 96.94 87 MET A O 1
ATOM 688 N N . ALA A 1 88 ? 12.863 3.022 -9.940 1.00 96.19 88 ALA A N 1
ATOM 689 C CA . ALA A 1 88 ? 12.524 2.629 -11.305 1.00 96.19 88 ALA A CA 1
ATOM 690 C C . ALA A 1 88 ? 12.433 3.839 -12.252 1.00 96.19 88 ALA A C 1
ATOM 692 O O . ALA A 1 88 ? 12.885 3.764 -13.396 1.00 96.19 88 ALA A O 1
ATOM 693 N N . ARG A 1 89 ? 11.899 4.972 -11.776 1.00 96.56 89 ARG A N 1
ATOM 694 C CA . ARG A 1 89 ? 11.834 6.230 -12.538 1.00 96.56 89 ARG A CA 1
ATOM 695 C C . ARG A 1 89 ? 13.216 6.792 -12.833 1.00 96.56 89 ARG A C 1
ATOM 697 O O . ARG A 1 89 ? 13.481 7.151 -13.979 1.00 96.56 89 ARG A O 1
ATOM 704 N N . VAL A 1 90 ? 14.092 6.837 -11.830 1.00 96.12 90 VAL A N 1
ATOM 705 C CA . VAL A 1 90 ? 15.475 7.304 -11.996 1.00 96.12 90 VAL A CA 1
ATOM 706 C C . VAL A 1 90 ? 16.225 6.418 -12.989 1.00 96.12 90 VAL A C 1
ATOM 708 O O . VAL A 1 90 ? 16.853 6.933 -13.913 1.00 96.12 90 VAL A O 1
ATOM 711 N N . ALA A 1 91 ? 16.109 5.092 -12.857 1.00 92.25 91 ALA A N 1
ATOM 712 C CA . ALA A 1 91 ? 16.735 4.150 -13.783 1.00 92.25 91 ALA A CA 1
ATOM 713 C C . ALA A 1 91 ? 16.259 4.367 -15.230 1.00 92.25 91 ALA A C 1
ATOM 715 O O . ALA A 1 91 ? 17.077 4.437 -16.145 1.00 92.25 91 ALA A O 1
ATOM 716 N N . TRP A 1 92 ? 14.950 4.542 -15.428 1.00 92.50 92 TRP A N 1
ATOM 717 C CA . TRP A 1 92 ? 14.371 4.815 -16.742 1.00 92.50 92 TRP A CA 1
ATOM 718 C C . TRP A 1 92 ? 14.826 6.155 -17.335 1.00 92.50 92 TRP A C 1
ATOM 720 O O . TRP A 1 92 ? 15.109 6.246 -18.531 1.00 92.50 92 TRP A O 1
ATOM 730 N N . ALA A 1 93 ? 14.911 7.206 -16.515 1.00 93.44 93 ALA A N 1
ATOM 731 C CA . ALA A 1 93 ? 15.374 8.520 -16.952 1.00 93.44 93 ALA A CA 1
ATOM 732 C C . ALA A 1 93 ? 16.835 8.475 -17.424 1.00 93.44 93 ALA A C 1
ATOM 734 O O . ALA A 1 93 ? 17.133 8.934 -18.529 1.00 93.44 93 ALA A O 1
ATOM 735 N N . LEU A 1 94 ? 17.711 7.851 -16.630 1.00 92.44 94 LEU A N 1
ATOM 736 C CA . LEU A 1 94 ? 19.124 7.675 -16.962 1.00 92.44 94 LEU A CA 1
ATOM 737 C C . LEU A 1 94 ? 19.302 6.896 -18.271 1.00 92.44 94 LEU A C 1
ATOM 739 O O . LEU A 1 94 ? 20.081 7.285 -19.138 1.00 92.44 94 LEU A O 1
ATOM 743 N N . GLU A 1 95 ? 18.550 5.811 -18.439 1.00 89.56 95 GLU A N 1
ATOM 744 C CA . GLU A 1 95 ? 18.623 4.969 -19.631 1.00 89.56 95 GLU A CA 1
ATOM 745 C C . GLU A 1 95 ? 18.148 5.712 -20.888 1.00 89.56 95 GLU A C 1
ATOM 747 O O . GLU A 1 95 ? 18.793 5.663 -21.938 1.00 89.56 95 GLU A O 1
ATOM 752 N N . LYS A 1 96 ? 17.074 6.500 -20.772 1.00 90.88 96 LYS A N 1
ATOM 753 C CA . LYS A 1 96 ? 16.591 7.367 -21.852 1.00 90.88 96 LYS A CA 1
ATOM 754 C C . LYS A 1 96 ? 17.625 8.420 -22.259 1.00 90.88 96 LYS A C 1
ATOM 756 O O . LYS A 1 96 ? 17.762 8.711 -23.450 1.00 90.88 96 LYS A O 1
ATOM 761 N N . GLU A 1 97 ? 18.329 9.017 -21.302 1.00 93.31 97 GLU A N 1
ATOM 762 C CA . GLU A 1 97 ? 19.400 9.980 -21.577 1.00 93.31 97 GLU A CA 1
ATOM 763 C C . GLU A 1 97 ? 20.612 9.320 -22.238 1.00 93.31 97 GLU A C 1
ATOM 765 O O . GLU A 1 97 ? 21.110 9.837 -23.240 1.00 93.31 97 GLU A O 1
ATOM 770 N N . ALA A 1 98 ? 21.028 8.145 -21.759 1.00 90.25 98 ALA A N 1
ATOM 771 C CA . ALA A 1 98 ? 22.123 7.382 -22.351 1.00 90.25 98 ALA A CA 1
ATOM 772 C C . ALA A 1 98 ? 21.835 7.007 -23.815 1.00 90.25 98 ALA A C 1
ATOM 774 O O . ALA A 1 98 ? 22.679 7.215 -24.688 1.00 90.25 98 ALA A O 1
ATOM 775 N N . LEU A 1 99 ? 20.619 6.535 -24.113 1.00 89.31 99 LEU A N 1
ATOM 776 C CA . LEU A 1 99 ? 20.201 6.223 -25.484 1.00 89.31 99 LEU A CA 1
ATOM 777 C C . LEU A 1 99 ? 20.210 7.457 -26.393 1.00 89.31 99 LEU A C 1
ATOM 779 O O . LEU A 1 99 ? 20.631 7.369 -27.546 1.00 89.31 99 LEU A O 1
ATOM 783 N N . ARG A 1 100 ? 19.785 8.620 -25.884 1.00 91.50 100 ARG A N 1
ATOM 784 C CA . ARG A 1 100 ? 19.847 9.886 -26.634 1.00 91.50 100 ARG A CA 1
ATOM 785 C C . ARG A 1 100 ? 21.286 10.300 -26.934 1.00 91.50 100 ARG A C 1
ATOM 787 O O . ARG A 1 100 ? 21.563 10.717 -28.055 1.00 91.50 100 ARG A O 1
ATOM 794 N N . ALA A 1 101 ? 22.188 10.174 -25.961 1.00 92.00 101 ALA A N 1
ATOM 795 C CA . ALA A 1 101 ? 23.602 10.485 -26.147 1.00 92.00 101 ALA A CA 1
ATOM 796 C C . ALA A 1 101 ? 24.251 9.556 -27.186 1.00 92.00 101 ALA A C 1
ATOM 798 O O . ALA A 1 101 ? 24.925 10.033 -28.097 1.00 92.00 101 ALA A O 1
ATOM 799 N N . LEU A 1 102 ? 23.982 8.249 -27.104 1.00 90.38 102 LEU A N 1
ATOM 800 C CA . LEU A 1 102 ? 24.458 7.260 -28.076 1.00 90.38 102 LEU A CA 1
ATOM 801 C C . LEU A 1 102 ? 23.942 7.550 -29.489 1.00 90.38 102 LEU A C 1
ATOM 803 O O . LEU A 1 102 ? 24.726 7.569 -30.434 1.00 90.38 102 LEU A O 1
ATOM 807 N N . ALA A 1 103 ? 22.647 7.839 -29.639 1.00 90.19 103 ALA A N 1
ATOM 808 C CA . ALA A 1 103 ? 22.069 8.192 -30.934 1.00 90.19 103 ALA A CA 1
ATOM 809 C C . ALA A 1 103 ? 22.709 9.460 -31.528 1.00 90.19 103 ALA A C 1
ATOM 811 O O . ALA A 1 103 ? 22.973 9.515 -32.730 1.00 90.19 103 ALA A O 1
ATOM 812 N N . ALA A 1 104 ? 22.997 10.465 -30.693 1.00 92.38 104 ALA A N 1
ATOM 813 C CA . ALA A 1 104 ? 23.661 11.694 -31.121 1.00 92.38 104 ALA A CA 1
ATOM 814 C C . ALA A 1 104 ? 25.120 11.467 -31.552 1.00 92.38 104 ALA A C 1
ATOM 816 O O . ALA A 1 104 ? 25.564 12.097 -32.509 1.00 92.38 104 ALA A O 1
ATOM 817 N N . LEU A 1 105 ? 25.855 10.575 -30.876 1.00 92.88 105 LEU A N 1
ATOM 818 C CA . LEU A 1 105 ? 27.217 10.189 -31.263 1.00 92.88 105 LEU A CA 1
ATOM 819 C C . LEU A 1 105 ? 27.220 9.454 -32.607 1.00 92.88 105 LEU 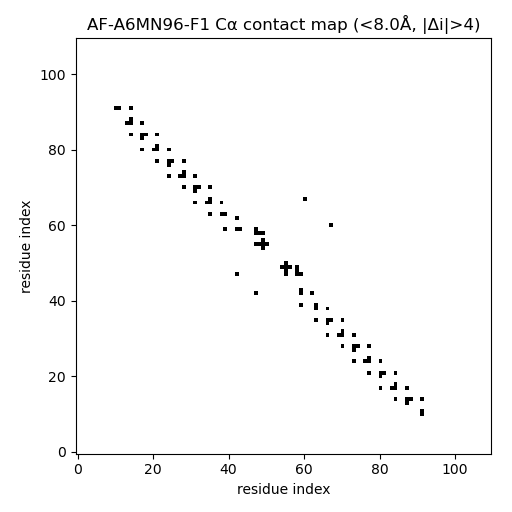A C 1
ATOM 821 O O . LEU A 1 105 ? 27.922 9.869 -33.524 1.00 92.88 105 LEU A O 1
ATOM 825 N N . LEU A 1 106 ? 26.356 8.447 -32.761 1.00 91.69 106 LEU A N 1
ATOM 826 C CA . LEU A 1 106 ? 26.231 7.684 -34.008 1.00 91.69 106 LEU A CA 1
ATOM 827 C C . LEU A 1 106 ? 25.811 8.565 -35.195 1.00 91.69 106 LEU A C 1
ATOM 829 O O . LEU A 1 106 ? 26.270 8.351 -36.309 1.00 91.69 106 LEU A O 1
ATOM 833 N N . SER A 1 107 ? 24.980 9.585 -34.959 1.00 87.62 107 SER A N 1
ATOM 834 C CA . SER A 1 107 ? 24.558 10.538 -36.000 1.00 87.62 107 SER A CA 1
ATOM 835 C C . SER A 1 107 ? 25.633 11.568 -36.375 1.00 87.62 107 SER A C 1
ATOM 837 O O . SER A 1 107 ? 25.448 12.297 -37.342 1.00 87.62 107 SER A O 1
ATOM 839 N N . ARG A 1 108 ? 26.715 11.697 -35.593 1.00 75.31 108 ARG A N 1
ATOM 840 C CA . ARG A 1 108 ? 27.854 12.587 -35.890 1.00 75.31 108 ARG A CA 1
ATOM 841 C C . ARG A 1 108 ? 28.993 11.880 -36.626 1.00 75.31 108 ARG A C 1
ATOM 843 O O . ARG A 1 108 ? 29.817 12.561 -37.226 1.00 75.31 108 ARG A O 1
ATOM 850 N N . GLU A 1 109 ? 29.066 10.556 -36.525 1.00 63.12 109 GLU A N 1
ATOM 851 C CA . GLU A 1 109 ? 30.082 9.721 -37.182 1.00 63.12 109 GLU A CA 1
ATOM 852 C C . GLU A 1 109 ? 29.650 9.222 -38.576 1.00 63.12 109 GLU A C 1
ATOM 854 O O . GLU A 1 109 ? 30.495 8.731 -39.324 1.00 63.12 109 GLU A O 1
ATOM 859 N N . ALA A 1 110 ? 28.362 9.355 -38.920 1.00 54.22 110 ALA A N 1
ATOM 860 C CA . ALA A 1 110 ? 27.768 9.018 -40.219 1.00 54.22 110 ALA A CA 1
ATOM 861 C C . ALA A 1 110 ? 27.660 10.242 -41.141 1.00 54.22 110 ALA A C 1
ATOM 863 O O . ALA A 1 110 ? 27.845 10.060 -42.367 1.00 54.22 110 ALA A O 1
#